Protein AF-A0A7S3JHV2-F1 (afdb_monomer_lite)

Foldseek 3Di:
DDPDPVVVVVQWDDPDVQWIHGQPDIWGWDADPNWIWIDDPVGIDTPVVCCVPCVVVSVVVVVVVVVVVVVVVVVVVVVVVVPPPDPPDDDDDDDDDDDDDD

Sequence (102 aa):
NYPDRSKLKIMFMRESSGIYQFGSRKIYVRVEKDRIIIRVGGGYLTIDEFLDIYTPIELDKIDKKSTSKRINETMAIQRTLIGREVREDSPIRSSLVRRATR

pLDDT: mean 72.47, std 20.23, range [38.97, 96.88]

Secondary structure (DSSP, 8-state):
--S-HHHHHHHEEEEETTEEEETTEEEEEEEETTEEEEEETTEEEEHHHHHHHHHHHHHHHHHHHHHHHHHHHHHHHHHHHHTTS-----------------

InterPro domains:
  IPR003108 GAR domain [PF02187] (10-57)
  IPR003108 GAR domain [PS51460] (1-58)
  IPR036534 GAR domain superfamily [G3DSA:3.30.920.20] (3-76)
  IPR036534 GAR domain superfamily [SSF143575] (4-65)

Structure (mmCIF, N/CA/C/O backbone):
data_AF-A0A7S3JHV2-F1
#
_entry.id   AF-A0A7S3JHV2-F1
#
loop_
_atom_site.group_PDB
_atom_site.id
_atom_site.type_symbol
_atom_site.label_atom_id
_atom_site.label_alt_id
_atom_site.label_comp_id
_atom_site.label_asym_id
_atom_site.label_entity_id
_atom_site.label_seq_id
_atom_site.pdbx_PDB_ins_code
_atom_site.Cartn_x
_atom_site.Cartn_y
_atom_site.Cartn_z
_atom_site.occupancy
_atom_site.B_iso_or_equiv
_atom_site.auth_seq_id
_atom_site.auth_comp_id
_atom_site.auth_asym_id
_atom_site.auth_atom_id
_atom_site.pdbx_PDB_model_num
ATOM 1 N N . ASN A 1 1 ? -10.642 -14.288 -5.228 1.00 51.25 1 ASN A N 1
ATOM 2 C CA . ASN A 1 1 ? -9.744 -15.289 -4.607 1.00 51.25 1 ASN A CA 1
ATOM 3 C C . ASN A 1 1 ? -8.335 -14.983 -5.097 1.00 51.25 1 ASN A C 1
ATOM 5 O O . ASN A 1 1 ? -8.114 -15.080 -6.297 1.00 51.25 1 ASN A O 1
ATOM 9 N N . TYR A 1 2 ? -7.439 -14.506 -4.232 1.00 53.19 2 TYR A N 1
ATOM 10 C CA . TYR A 1 2 ? -6.086 -14.103 -4.642 1.00 53.19 2 TYR A CA 1
ATOM 11 C C . TYR A 1 2 ? -5.253 -15.327 -5.067 1.00 53.19 2 TYR A C 1
ATOM 13 O O . TYR A 1 2 ? -5.265 -16.325 -4.337 1.00 53.19 2 TYR A O 1
ATOM 21 N N . PRO A 1 3 ? -4.528 -15.287 -6.200 1.00 52.69 3 PRO A N 1
ATOM 22 C CA . PRO A 1 3 ? -3.678 -16.399 -6.612 1.00 52.69 3 PRO A CA 1
ATOM 23 C C . PRO A 1 3 ? -2.513 -16.565 -5.619 1.00 52.69 3 PRO A C 1
ATOM 25 O O . PRO A 1 3 ? -1.856 -15.595 -5.259 1.00 52.69 3 PRO A O 1
ATOM 28 N N . ASP A 1 4 ? -2.281 -17.801 -5.163 1.00 61.44 4 ASP A N 1
ATOM 29 C CA . ASP A 1 4 ? -1.227 -18.223 -4.223 1.00 61.44 4 ASP A CA 1
ATOM 30 C C . ASP A 1 4 ? -1.062 -17.375 -2.945 1.00 61.44 4 ASP A C 1
ATOM 32 O O . ASP A 1 4 ? -0.249 -16.450 -2.868 1.00 61.44 4 ASP A O 1
ATOM 36 N N . ARG A 1 5 ? -1.711 -17.802 -1.851 1.00 60.97 5 ARG A N 1
ATOM 37 C CA . ARG A 1 5 ? -1.481 -17.264 -0.488 1.00 60.97 5 ARG A CA 1
ATOM 38 C C . ARG A 1 5 ? 0.003 -17.258 -0.086 1.00 60.97 5 ARG A C 1
ATOM 40 O O . ARG A 1 5 ? 0.443 -16.396 0.673 1.00 60.97 5 ARG A O 1
ATOM 47 N N . SER A 1 6 ? 0.780 -18.193 -0.631 1.00 58.97 6 SER A N 1
ATOM 48 C CA . SER A 1 6 ? 2.232 -18.296 -0.473 1.00 58.97 6 SER A CA 1
ATOM 49 C C . SER A 1 6 ? 2.967 -17.052 -0.985 1.00 58.97 6 SER A C 1
ATOM 51 O O . SER A 1 6 ? 3.913 -16.600 -0.346 1.00 58.97 6 SER A O 1
ATOM 53 N N . LYS A 1 7 ? 2.515 -16.460 -2.100 1.00 59.03 7 LYS A N 1
ATOM 54 C CA . LYS A 1 7 ? 3.110 -15.251 -2.694 1.00 59.03 7 LYS A CA 1
ATOM 55 C C . LYS A 1 7 ? 2.737 -13.990 -1.912 1.00 59.03 7 LYS A C 1
ATOM 57 O O . LYS A 1 7 ? 3.593 -13.140 -1.701 1.00 59.03 7 LYS A O 1
ATOM 62 N N . LEU A 1 8 ? 1.515 -13.913 -1.381 1.00 61.62 8 LEU A N 1
ATOM 63 C CA . LEU A 1 8 ? 1.086 -12.836 -0.474 1.00 61.62 8 LEU A CA 1
ATOM 64 C C . LEU A 1 8 ? 1.935 -12.766 0.803 1.00 61.62 8 LEU A C 1
ATOM 66 O O . LEU A 1 8 ? 2.335 -11.679 1.216 1.00 61.62 8 LEU A O 1
ATOM 70 N N . LYS A 1 9 ? 2.273 -13.923 1.393 1.00 57.66 9 LYS A N 1
ATOM 71 C CA . LYS A 1 9 ? 3.152 -14.002 2.574 1.00 57.66 9 LYS A CA 1
ATOM 72 C C . LYS A 1 9 ? 4.559 -13.454 2.303 1.00 57.66 9 LYS A C 1
ATOM 74 O O . LYS A 1 9 ? 5.197 -12.952 3.218 1.00 57.66 9 LYS A O 1
ATOM 79 N N . ILE A 1 10 ? 5.028 -13.534 1.057 1.00 60.44 10 ILE A N 1
ATOM 80 C CA . ILE A 1 10 ? 6.330 -12.998 0.632 1.00 60.44 10 ILE A CA 1
ATOM 81 C C . ILE A 1 10 ? 6.272 -11.473 0.454 1.00 60.44 10 ILE A C 1
ATOM 83 O O . ILE A 1 10 ? 7.298 -10.805 0.552 1.00 60.44 10 ILE A O 1
ATOM 87 N N . MET A 1 11 ? 5.088 -10.902 0.215 1.00 74.50 11 MET A N 1
ATOM 88 C CA . MET A 1 11 ? 4.962 -9.481 -0.095 1.00 74.50 11 MET A CA 1
ATOM 89 C C . MET A 1 11 ? 4.944 -8.572 1.131 1.00 74.50 11 MET A C 1
ATOM 91 O O . MET A 1 11 ? 5.439 -7.461 1.000 1.00 74.50 11 MET A O 1
ATOM 95 N N . PHE A 1 12 ? 4.440 -9.011 2.291 1.00 87.44 12 PHE A N 1
ATOM 96 C CA . PHE A 1 12 ? 4.443 -8.203 3.519 1.00 87.44 12 PHE A CA 1
ATOM 97 C C . PHE A 1 12 ? 5.538 -8.630 4.494 1.00 87.44 12 PHE A C 1
ATOM 99 O O . PHE A 1 12 ? 5.526 -9.742 5.018 1.00 87.44 12 PHE A O 1
ATOM 106 N N . MET A 1 13 ? 6.431 -7.703 4.823 1.00 89.50 13 MET A N 1
ATOM 107 C CA . MET A 1 13 ? 7.435 -7.865 5.872 1.00 89.50 13 MET A CA 1
ATOM 108 C C . MET A 1 13 ? 7.238 -6.780 6.929 1.00 89.50 13 MET A C 1
ATOM 110 O O . MET A 1 13 ? 7.176 -5.597 6.608 1.00 89.50 13 MET A O 1
ATOM 114 N N . ARG A 1 14 ? 7.108 -7.162 8.201 1.00 91.44 14 ARG A N 1
ATOM 115 C CA . ARG A 1 14 ? 6.974 -6.193 9.295 1.00 91.44 14 ARG A CA 1
ATOM 116 C C . ARG A 1 14 ? 8.339 -5.586 9.606 1.00 91.44 14 ARG A C 1
ATOM 118 O O . ARG A 1 14 ? 9.244 -6.322 9.980 1.00 91.44 14 ARG A O 1
ATOM 125 N N . GLU A 1 15 ? 8.466 -4.265 9.504 1.00 92.25 15 GLU A N 1
ATOM 126 C CA . GLU A 1 15 ? 9.671 -3.562 9.966 1.00 92.25 15 GLU A CA 1
ATOM 127 C C . GLU A 1 15 ? 9.532 -3.161 11.434 1.00 92.25 15 GLU A C 1
ATOM 129 O O . GLU A 1 15 ? 10.402 -3.426 12.256 1.00 92.25 15 GLU A O 1
ATOM 134 N N . SER A 1 16 ? 8.419 -2.514 11.779 1.00 95.88 16 SER A N 1
ATOM 135 C CA . SER A 1 16 ? 8.142 -2.063 13.143 1.00 95.88 16 SER A CA 1
ATOM 136 C C . SER A 1 16 ? 6.636 -1.940 13.380 1.00 95.88 16 SER A C 1
ATOM 138 O O . SER A 1 16 ? 5.819 -2.338 12.545 1.00 95.88 16 SER A O 1
ATOM 140 N N . SER A 1 17 ? 6.236 -1.463 14.560 1.00 95.56 17 SER A N 1
ATOM 141 C CA . SER A 1 17 ? 4.816 -1.308 14.871 1.00 95.56 17 SER A CA 1
ATOM 142 C C . SER A 1 17 ? 4.153 -0.325 13.907 1.00 95.56 17 SER A C 1
ATOM 144 O O . SER A 1 17 ? 4.605 0.806 13.758 1.00 95.56 17 SER A O 1
ATOM 146 N N . GLY A 1 18 ? 3.099 -0.779 13.228 1.00 94.62 18 GLY A N 1
ATOM 147 C CA . GLY A 1 18 ? 2.378 0.011 12.232 1.00 94.62 18 GLY A CA 1
ATOM 148 C C . GLY A 1 18 ? 3.153 0.301 10.944 1.00 94.62 18 GLY A C 1
ATOM 149 O O . GLY A 1 18 ? 2.668 1.071 10.123 1.00 94.62 18 GLY A O 1
ATOM 150 N N . ILE A 1 19 ? 4.328 -0.302 10.733 1.00 95.50 19 ILE A N 1
ATOM 151 C CA . ILE A 1 19 ? 5.147 -0.091 9.536 1.00 95.50 19 ILE A CA 1
ATOM 152 C C . ILE A 1 19 ? 5.492 -1.437 8.911 1.00 95.50 19 ILE A C 1
ATOM 154 O O . ILE A 1 19 ? 6.135 -2.293 9.526 1.00 95.50 19 ILE A O 1
ATOM 158 N N . TYR A 1 20 ? 5.089 -1.591 7.656 1.00 94.31 20 TYR A N 1
ATOM 159 C CA . TYR A 1 20 ? 5.296 -2.800 6.876 1.00 94.31 20 TYR A CA 1
ATOM 160 C C . TYR A 1 20 ? 5.949 -2.451 5.547 1.00 94.31 20 TYR A C 1
ATOM 162 O O . TYR A 1 20 ? 5.749 -1.375 4.992 1.00 94.31 20 TYR A O 1
ATOM 170 N N . GLN A 1 21 ? 6.717 -3.385 5.024 1.00 92.44 21 GLN A N 1
ATOM 171 C CA . GLN A 1 21 ? 7.233 -3.366 3.675 1.00 92.44 21 GLN A CA 1
ATOM 172 C C . GLN A 1 21 ? 6.311 -4.233 2.813 1.00 92.44 21 GLN A C 1
ATOM 174 O O . GLN A 1 21 ? 6.142 -5.412 3.111 1.00 92.44 21 GLN A O 1
ATOM 179 N N . PHE A 1 22 ? 5.715 -3.647 1.774 1.00 91.81 22 PHE A N 1
ATOM 180 C CA . PHE A 1 22 ? 4.938 -4.319 0.735 1.00 91.81 22 PHE A CA 1
ATOM 181 C C . PHE A 1 22 ? 5.704 -4.306 -0.591 1.00 91.81 22 PHE A C 1
ATOM 183 O O . PHE A 1 22 ? 5.813 -3.261 -1.238 1.00 91.81 22 PHE A O 1
ATOM 190 N N . GLY A 1 23 ? 6.270 -5.448 -0.989 1.00 88.38 23 GLY A N 1
ATOM 191 C CA . GLY A 1 23 ? 7.123 -5.528 -2.179 1.00 88.38 23 GLY A CA 1
ATOM 192 C C . GLY A 1 23 ? 8.291 -4.538 -2.087 1.00 88.38 23 GLY A C 1
ATOM 193 O O . GLY A 1 23 ? 9.124 -4.624 -1.182 1.00 88.38 23 GLY A O 1
ATOM 194 N N . SER A 1 24 ? 8.354 -3.563 -2.998 1.00 87.19 24 SER A N 1
ATOM 195 C CA . SER A 1 24 ? 9.367 -2.499 -2.972 1.00 87.19 24 SER A CA 1
ATOM 196 C C . SER A 1 24 ? 8.962 -1.239 -2.190 1.00 87.19 24 SER A C 1
ATOM 198 O O . SER A 1 24 ? 9.701 -0.255 -2.227 1.00 87.19 24 SER A O 1
ATOM 200 N N . ARG A 1 25 ? 7.800 -1.210 -1.527 1.00 89.44 25 ARG A N 1
ATOM 201 C CA . ARG A 1 25 ? 7.246 -0.010 -0.880 1.00 89.44 25 ARG A CA 1
ATOM 202 C C . ARG A 1 25 ? 7.129 -0.151 0.631 1.00 89.44 25 ARG A C 1
ATOM 204 O O . ARG A 1 25 ? 6.642 -1.156 1.126 1.00 89.44 25 ARG A O 1
ATOM 211 N N . LYS A 1 26 ? 7.466 0.916 1.347 1.00 93.19 26 LYS A N 1
ATOM 212 C CA . LYS A 1 26 ? 7.196 1.055 2.778 1.00 93.19 26 LYS A CA 1
ATOM 213 C C . LYS A 1 26 ? 5.807 1.655 2.984 1.00 93.19 26 LYS A C 1
ATOM 215 O O . LYS A 1 26 ? 5.482 2.669 2.367 1.00 93.19 26 LYS A O 1
ATOM 220 N N . ILE A 1 27 ? 4.997 1.032 3.830 1.00 95.25 27 ILE A N 1
ATOM 221 C CA . ILE A 1 27 ? 3.607 1.410 4.096 1.00 95.25 27 ILE A CA 1
ATOM 222 C C . ILE A 1 27 ? 3.348 1.556 5.597 1.00 95.25 27 ILE A C 1
ATOM 224 O O . ILE A 1 27 ? 3.970 0.886 6.425 1.00 95.25 27 ILE A O 1
ATOM 228 N N . TYR A 1 28 ? 2.387 2.415 5.933 1.00 96.69 28 TYR A N 1
ATOM 229 C CA . TYR A 1 28 ? 1.916 2.609 7.301 1.00 96.69 28 TYR A CA 1
ATOM 230 C C . TYR A 1 28 ? 0.546 1.967 7.460 1.00 96.69 28 TYR A C 1
ATOM 232 O O . TYR A 1 28 ? -0.374 2.260 6.696 1.00 96.69 28 TYR A O 1
ATOM 240 N N . VAL A 1 29 ? 0.419 1.107 8.460 1.00 96.44 29 VAL A N 1
ATOM 241 C CA . VAL A 1 29 ? -0.757 0.281 8.708 1.00 96.44 29 VAL A CA 1
ATOM 242 C C . VAL A 1 29 ? -1.280 0.576 10.104 1.00 96.44 29 VAL A C 1
ATOM 244 O O . VAL A 1 29 ? -0.522 0.576 11.073 1.00 96.44 29 VAL A O 1
ATOM 247 N N . ARG A 1 30 ? -2.587 0.790 10.214 1.00 95.81 30 ARG A N 1
ATOM 248 C CA . ARG A 1 30 ? -3.299 0.911 11.487 1.00 95.81 30 ARG A CA 1
ATOM 249 C C . ARG A 1 30 ? -4.514 -0.008 11.499 1.00 95.81 30 ARG A C 1
ATOM 251 O O . ARG A 1 30 ? -5.009 -0.398 10.444 1.00 95.81 30 ARG A O 1
ATOM 258 N N . VAL A 1 31 ? -4.991 -0.330 12.693 1.00 96.12 31 VAL A N 1
ATOM 259 C CA . VAL A 1 31 ? -6.246 -1.061 12.889 1.00 96.12 31 VAL A CA 1
ATOM 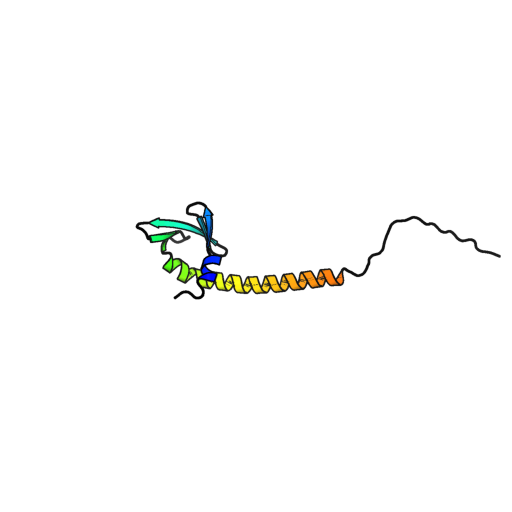260 C C . VAL A 1 31 ? -7.266 -0.087 13.462 1.00 96.12 31 VAL A C 1
ATOM 262 O O . VAL A 1 31 ? -7.006 0.542 14.485 1.00 96.12 31 VAL A O 1
ATOM 265 N N . GLU A 1 32 ? -8.409 0.054 12.801 1.00 95.75 32 GLU A N 1
ATOM 266 C CA . GLU A 1 32 ? -9.540 0.860 13.264 1.00 95.75 32 GLU A CA 1
ATOM 267 C C . GLU A 1 32 ? -10.812 0.016 13.222 1.00 95.75 32 GLU A C 1
ATOM 269 O O . GLU A 1 32 ? -11.187 -0.468 12.158 1.00 95.75 32 GLU A O 1
ATOM 274 N N . LYS A 1 33 ? -11.489 -0.151 14.369 1.00 94.69 33 LYS A N 1
ATOM 275 C CA . LYS A 1 33 ? -12.732 -0.945 14.490 1.00 94.69 33 LYS A CA 1
ATOM 276 C C . LYS A 1 33 ? -12.613 -2.326 13.823 1.00 94.69 33 LYS A C 1
ATOM 278 O O . LYS A 1 33 ? -13.428 -2.680 12.974 1.00 94.69 33 LYS A O 1
ATOM 283 N N . ASP A 1 34 ? -11.535 -3.041 14.144 1.00 94.12 34 ASP A N 1
ATOM 284 C CA . ASP A 1 34 ? -11.185 -4.359 13.590 1.00 94.12 34 ASP A CA 1
ATOM 285 C C . ASP A 1 34 ? -10.937 -4.401 12.074 1.00 94.12 34 ASP A C 1
ATOM 287 O O . ASP A 1 34 ? -10.813 -5.472 11.480 1.00 94.12 34 ASP A O 1
ATOM 291 N N . ARG A 1 35 ? -10.800 -3.238 11.428 1.00 93.75 35 ARG A N 1
ATOM 292 C CA . ARG A 1 35 ? -10.443 -3.123 10.013 1.00 93.75 35 ARG A CA 1
ATOM 293 C C . ARG A 1 35 ? -9.018 -2.622 9.858 1.00 93.75 35 ARG A C 1
ATOM 295 O O . ARG A 1 35 ? -8.595 -1.672 10.517 1.00 93.75 35 ARG A O 1
ATOM 302 N N . ILE A 1 36 ? -8.282 -3.254 8.951 1.00 94.88 36 ILE A N 1
ATOM 303 C CA . ILE A 1 36 ? -6.934 -2.827 8.585 1.00 94.88 36 ILE A CA 1
ATOM 304 C C . ILE A 1 36 ? -7.047 -1.666 7.602 1.00 94.88 36 ILE A C 1
ATOM 306 O O . ILE A 1 36 ? -7.671 -1.792 6.547 1.00 94.88 36 ILE A O 1
ATOM 310 N N . ILE A 1 37 ? -6.409 -0.552 7.952 1.00 96.50 37 ILE A N 1
ATOM 311 C CA . ILE A 1 37 ? -6.349 0.655 7.136 1.00 96.50 37 ILE A CA 1
ATOM 312 C C . ILE A 1 37 ? -4.891 0.993 6.839 1.00 96.50 37 ILE A C 1
ATOM 314 O O . ILE A 1 37 ? -4.042 1.028 7.733 1.00 96.50 37 ILE A O 1
ATOM 318 N N . ILE A 1 38 ? -4.611 1.269 5.571 1.00 96.88 38 ILE A N 1
ATOM 319 C CA . ILE A 1 38 ? -3.283 1.576 5.054 1.00 96.88 38 ILE A CA 1
ATOM 320 C C . ILE A 1 38 ? -3.253 3.034 4.614 1.00 96.88 38 ILE A C 1
ATOM 322 O O . ILE A 1 38 ? -4.077 3.473 3.813 1.00 96.88 38 ILE A O 1
ATOM 326 N N . ARG A 1 39 ? -2.287 3.798 5.128 1.00 95.44 39 ARG A N 1
ATOM 327 C CA . ARG A 1 39 ? -2.052 5.175 4.687 1.00 95.44 39 ARG A CA 1
ATOM 328 C C . ARG A 1 39 ? -1.254 5.171 3.389 1.00 95.44 39 ARG A C 1
ATOM 330 O O . ARG A 1 39 ? -0.180 4.574 3.310 1.00 95.44 39 ARG A O 1
ATOM 337 N N . VAL A 1 40 ? -1.749 5.913 2.410 1.00 90.56 40 VAL A N 1
ATOM 338 C CA . VAL A 1 40 ? -1.095 6.166 1.124 1.00 90.56 40 VAL A CA 1
ATOM 339 C C . VAL A 1 40 ? -0.985 7.675 0.884 1.00 90.56 40 VAL A C 1
ATOM 341 O O . VAL A 1 40 ? -1.525 8.475 1.646 1.00 90.56 40 VAL A O 1
ATOM 344 N N . GLY A 1 41 ? -0.271 8.094 -0.167 1.00 86.19 41 GLY A N 1
ATOM 345 C CA . GLY A 1 41 ? -0.050 9.519 -0.462 1.00 86.19 41 GLY A CA 1
ATOM 346 C C . GLY A 1 41 ? -1.334 10.336 -0.685 1.00 86.19 41 GLY A C 1
ATOM 347 O O . GLY A 1 41 ? -1.326 11.535 -0.441 1.00 86.19 41 GLY A O 1
ATOM 348 N N . GLY A 1 42 ? -2.432 9.689 -1.098 1.00 88.00 42 GLY A N 1
ATOM 349 C CA . GLY A 1 42 ? -3.727 10.327 -1.370 1.00 88.00 42 GLY A CA 1
ATOM 350 C C . GLY A 1 42 ? -4.814 10.108 -0.311 1.00 88.00 42 GLY A C 1
ATOM 351 O O . GLY A 1 42 ? -5.952 10.493 -0.549 1.00 88.00 42 GLY A O 1
ATOM 352 N N . GLY A 1 43 ? -4.509 9.474 0.828 1.00 93.69 43 GLY A N 1
ATOM 353 C CA . GLY A 1 43 ? -5.504 9.191 1.866 1.00 93.69 43 GLY A CA 1
ATOM 354 C C . GLY A 1 43 ? -5.301 7.840 2.542 1.00 93.69 43 GLY A C 1
ATOM 355 O O . GLY A 1 43 ? -4.174 7.441 2.845 1.00 93.69 43 GLY A O 1
ATOM 356 N N . TYR A 1 44 ? -6.405 7.145 2.788 1.00 96.19 44 TYR A N 1
ATOM 357 C CA . TYR A 1 44 ? -6.430 5.853 3.457 1.00 96.19 44 TYR A CA 1
ATOM 358 C C . TYR A 1 44 ? -7.196 4.852 2.606 1.00 96.19 44 TYR A C 1
ATOM 360 O O . TYR A 1 44 ? -8.242 5.189 2.062 1.00 96.19 44 TYR A O 1
ATOM 368 N N . LEU A 1 45 ? -6.672 3.637 2.516 1.00 96.31 45 LEU A N 1
ATOM 369 C CA . LEU A 1 45 ? -7.318 2.522 1.838 1.00 96.31 45 LEU A CA 1
ATOM 370 C C . LEU A 1 45 ? -7.541 1.391 2.828 1.00 96.31 45 LEU A C 1
ATOM 372 O O . LEU A 1 45 ? -6.750 1.196 3.757 1.00 96.31 45 LEU A O 1
ATOM 376 N N . THR A 1 46 ? -8.600 0.625 2.613 1.00 95.50 46 THR A N 1
ATOM 377 C CA . THR A 1 46 ? -8.731 -0.687 3.247 1.00 95.50 46 THR A CA 1
ATOM 378 C C . THR A 1 46 ? -7.676 -1.644 2.694 1.00 95.50 46 THR A C 1
ATOM 380 O O . THR A 1 46 ? -7.095 -1.415 1.629 1.00 95.50 46 THR A O 1
ATOM 383 N N . ILE A 1 47 ? -7.397 -2.726 3.425 1.00 92.50 47 ILE A N 1
ATOM 384 C CA . ILE A 1 47 ? -6.470 -3.756 2.943 1.00 92.50 47 ILE A CA 1
ATOM 385 C C . ILE A 1 47 ? -6.910 -4.329 1.589 1.00 92.50 47 ILE A C 1
ATOM 387 O O . ILE A 1 47 ? -6.059 -4.515 0.726 1.00 92.50 47 ILE A O 1
ATOM 391 N N . ASP A 1 48 ? -8.210 -4.536 1.377 1.00 91.56 48 ASP A N 1
ATOM 392 C CA . ASP A 1 48 ? -8.733 -5.114 0.136 1.00 91.56 48 ASP A CA 1
ATOM 393 C C . ASP A 1 48 ? -8.472 -4.185 -1.061 1.00 91.56 48 ASP A C 1
ATOM 395 O O . ASP A 1 48 ? -7.822 -4.586 -2.025 1.00 91.56 48 ASP A O 1
ATOM 399 N N . GLU A 1 49 ? -8.845 -2.905 -0.950 1.00 94.00 49 GLU A N 1
ATOM 400 C CA . GLU A 1 49 ? -8.588 -1.897 -1.993 1.00 94.00 49 GLU A CA 1
ATOM 401 C C . GLU A 1 49 ? -7.091 -1.723 -2.272 1.00 94.00 49 GLU A C 1
ATOM 403 O O . GLU A 1 49 ? -6.662 -1.585 -3.419 1.00 94.00 49 GLU A O 1
ATOM 408 N N . PHE A 1 50 ? -6.271 -1.727 -1.218 1.00 93.31 50 PHE A N 1
ATOM 409 C CA . PHE A 1 50 ? -4.826 -1.611 -1.360 1.00 93.31 50 PHE A CA 1
ATOM 410 C C . PHE A 1 50 ? -4.251 -2.785 -2.158 1.00 93.31 50 PHE A C 1
ATOM 412 O O . PHE A 1 50 ? -3.420 -2.582 -3.047 1.00 93.31 50 PHE A O 1
ATOM 419 N N . LEU A 1 51 ? -4.675 -4.010 -1.846 1.00 90.44 51 LEU A N 1
ATOM 420 C CA . LEU A 1 51 ? -4.195 -5.195 -2.540 1.00 90.44 51 LEU A CA 1
ATOM 421 C C . LEU A 1 51 ? -4.607 -5.169 -4.013 1.00 90.44 51 LEU A C 1
ATOM 423 O O . LEU A 1 51 ? -3.746 -5.432 -4.860 1.00 90.44 51 LEU A O 1
ATOM 427 N N . ASP A 1 52 ? -5.861 -4.834 -4.321 1.00 89.56 52 ASP A N 1
ATOM 428 C CA . ASP A 1 52 ? -6.380 -4.837 -5.695 1.00 89.56 52 ASP A CA 1
ATOM 429 C C . ASP A 1 52 ? -5.616 -3.849 -6.585 1.00 89.56 52 ASP A C 1
ATOM 431 O O . ASP A 1 52 ? -5.276 -4.155 -7.729 1.00 89.56 52 ASP A O 1
ATOM 435 N N . ILE A 1 53 ? -5.259 -2.688 -6.032 1.00 90.75 53 ILE A N 1
ATOM 436 C CA . ILE A 1 53 ? -4.524 -1.649 -6.756 1.00 90.75 53 ILE A CA 1
ATOM 437 C C . ILE A 1 53 ? -3.035 -1.996 -6.879 1.00 90.75 53 ILE A C 1
ATOM 439 O O . ILE A 1 53 ? -2.453 -1.871 -7.957 1.00 90.75 53 ILE A O 1
ATOM 443 N N . TYR A 1 54 ? -2.378 -2.389 -5.783 1.00 91.00 54 TYR A N 1
ATOM 444 C CA . TYR A 1 54 ? -0.912 -2.435 -5.740 1.00 91.00 54 TYR A CA 1
ATOM 445 C C . TYR A 1 54 ? -0.304 -3.812 -5.991 1.00 91.00 54 TYR A C 1
ATOM 447 O O . TYR A 1 54 ? 0.841 -3.876 -6.440 1.00 91.00 54 TYR A O 1
ATOM 455 N N . THR A 1 55 ? -1.029 -4.906 -5.758 1.00 88.06 55 THR A N 1
ATOM 456 C CA . THR A 1 55 ? -0.500 -6.254 -6.022 1.00 88.06 55 THR A CA 1
ATOM 457 C C . THR A 1 55 ? -0.112 -6.477 -7.487 1.00 88.06 55 THR A C 1
ATOM 459 O O . THR A 1 55 ? 1.025 -6.895 -7.706 1.00 88.06 55 THR A O 1
ATOM 462 N N . PRO A 1 56 ? -0.954 -6.181 -8.502 1.00 87.75 56 PRO A N 1
ATOM 463 C CA . PRO A 1 56 ? -0.554 -6.377 -9.901 1.00 87.75 56 PRO A CA 1
ATOM 464 C C . PRO A 1 56 ? 0.676 -5.537 -10.276 1.00 87.75 56 PRO A C 1
ATOM 466 O O . PRO A 1 56 ? 1.584 -6.022 -10.944 1.00 87.75 56 PRO A O 1
ATOM 469 N N . ILE A 1 57 ? 0.770 -4.310 -9.756 1.00 89.62 57 ILE A N 1
ATOM 470 C CA . ILE A 1 57 ? 1.904 -3.407 -9.997 1.00 89.62 57 ILE A CA 1
ATOM 471 C C . ILE A 1 57 ? 3.206 -3.971 -9.410 1.00 89.62 57 ILE A C 1
ATOM 473 O O . ILE A 1 57 ? 4.272 -3.851 -10.016 1.00 89.62 57 ILE A O 1
ATOM 477 N N . GLU A 1 58 ? 3.152 -4.547 -8.208 1.00 87.25 58 GLU A N 1
ATOM 478 C CA . GLU A 1 58 ? 4.329 -5.155 -7.584 1.00 87.25 58 GLU A CA 1
ATOM 479 C C . GLU A 1 58 ? 4.711 -6.484 -8.251 1.00 87.25 58 GLU A C 1
ATOM 481 O O . GLU A 1 58 ? 5.905 -6.742 -8.415 1.00 87.25 58 GLU A O 1
ATOM 486 N N . LEU A 1 59 ? 3.742 -7.285 -8.709 1.00 82.94 59 LEU A N 1
ATOM 487 C CA . LEU A 1 59 ? 4.008 -8.498 -9.494 1.00 82.94 59 LEU A CA 1
ATOM 488 C C . LEU A 1 59 ? 4.765 -8.170 -10.790 1.00 82.94 59 LEU A C 1
ATOM 490 O O . LEU A 1 59 ? 5.845 -8.718 -11.014 1.00 82.94 59 LEU A O 1
ATOM 494 N N . ASP A 1 60 ? 4.300 -7.179 -11.554 1.00 83.94 60 ASP A N 1
ATOM 495 C CA . ASP A 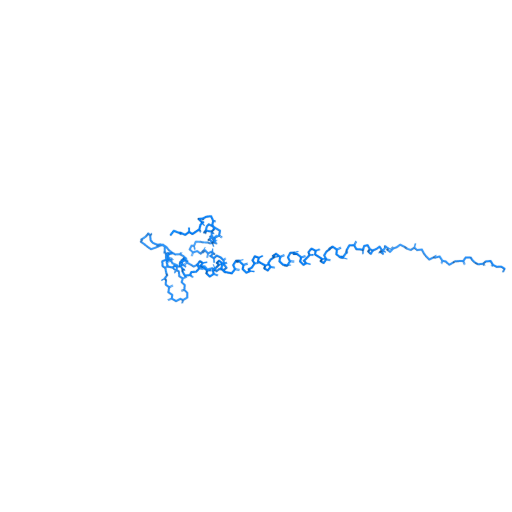1 60 ? 4.963 -6.727 -12.785 1.00 83.94 60 ASP A CA 1
ATOM 496 C C . ASP A 1 60 ? 6.417 -6.283 -12.555 1.00 83.94 60 ASP A C 1
ATOM 498 O O . ASP A 1 60 ? 7.292 -6.464 -13.409 1.00 83.94 60 ASP A O 1
ATOM 502 N N . LYS A 1 61 ? 6.709 -5.672 -11.400 1.00 83.31 61 LYS A N 1
ATOM 503 C CA . LYS A 1 61 ? 8.076 -5.262 -11.041 1.00 83.31 61 LYS A CA 1
ATOM 504 C C . LYS A 1 61 ? 8.957 -6.450 -10.689 1.00 83.31 61 LYS A C 1
ATOM 506 O O . LYS A 1 61 ? 10.142 -6.448 -11.033 1.00 83.31 61 LYS A O 1
ATOM 511 N N . ILE A 1 62 ? 8.411 -7.433 -9.978 1.00 77.69 62 ILE A N 1
ATOM 512 C CA . ILE A 1 62 ? 9.144 -8.636 -9.580 1.00 77.69 62 ILE A CA 1
ATOM 513 C C . ILE A 1 62 ? 9.519 -9.447 -10.819 1.00 77.69 62 ILE A C 1
ATOM 515 O O . ILE A 1 62 ? 10.682 -9.833 -10.942 1.00 77.69 62 ILE A O 1
ATOM 519 N N . ASP A 1 63 ? 8.604 -9.621 -11.771 1.00 73.31 63 ASP A N 1
ATOM 520 C CA . ASP A 1 63 ? 8.862 -10.383 -12.996 1.00 73.31 63 ASP A CA 1
ATOM 521 C C . ASP A 1 63 ? 9.967 -9.738 -13.845 1.00 73.31 63 ASP A C 1
ATOM 523 O O . ASP A 1 63 ? 10.923 -10.408 -14.260 1.00 73.31 63 ASP A O 1
ATOM 527 N N . LYS A 1 64 ? 9.941 -8.407 -13.982 1.00 68.75 64 LYS A N 1
ATOM 528 C CA . LYS A 1 64 ? 11.004 -7.639 -14.655 1.00 68.75 64 LYS A CA 1
ATOM 529 C C . LYS A 1 64 ? 12.348 -7.771 -13.936 1.00 68.75 64 LYS A C 1
ATOM 531 O O . LYS A 1 64 ? 13.373 -8.038 -14.564 1.00 68.75 64 LYS A O 1
ATOM 536 N N . LYS A 1 65 ? 12.360 -7.645 -12.606 1.00 61.16 65 LYS A N 1
ATOM 537 C CA . LYS A 1 65 ? 13.588 -7.742 -11.800 1.00 61.16 65 LYS A CA 1
ATOM 538 C C . LYS A 1 65 ? 14.157 -9.162 -11.764 1.00 61.16 65 LYS A C 1
ATOM 540 O O . LYS A 1 65 ? 15.376 -9.315 -11.707 1.00 61.16 65 LYS A O 1
ATOM 545 N N . SER A 1 66 ? 13.307 -10.190 -11.801 1.00 57.50 66 SER A N 1
ATOM 546 C CA . SER A 1 66 ? 13.724 -11.596 -11.865 1.00 57.50 66 SER A CA 1
ATOM 547 C C . SER A 1 66 ? 14.476 -11.884 -13.166 1.00 57.50 66 SER A C 1
ATOM 549 O O . SER A 1 66 ? 15.530 -12.518 -13.142 1.00 57.50 66 SER A O 1
ATOM 551 N N . THR A 1 67 ? 14.007 -11.299 -14.270 1.00 56.91 67 THR A N 1
ATOM 552 C CA . THR A 1 67 ? 14.666 -11.358 -15.575 1.00 56.91 67 THR A CA 1
ATOM 553 C C . THR A 1 67 ? 16.029 -10.664 -15.519 1.00 56.91 67 THR A C 1
ATOM 555 O O . THR A 1 67 ? 17.043 -11.290 -15.806 1.00 56.91 67 THR A O 1
ATOM 558 N N . SER A 1 68 ? 16.107 -9.420 -15.031 1.00 49.41 68 SER A N 1
ATOM 559 C CA . SER A 1 68 ? 17.383 -8.688 -14.915 1.00 49.41 68 SER A CA 1
ATOM 560 C C . SER A 1 68 ? 18.395 -9.340 -13.966 1.00 49.41 68 SER A C 1
ATOM 562 O O . SER A 1 68 ? 19.591 -9.326 -14.248 1.00 49.41 68 SER A O 1
ATOM 564 N N . LYS A 1 69 ? 17.947 -9.939 -12.853 1.00 55.47 69 LYS A N 1
ATOM 565 C CA . LYS A 1 69 ? 18.837 -10.683 -11.945 1.00 55.47 69 LYS A CA 1
ATOM 566 C C . LYS A 1 69 ? 19.450 -11.902 -12.629 1.00 55.47 69 LYS A C 1
ATOM 568 O O . LYS A 1 69 ? 20.660 -12.072 -12.534 1.00 55.47 69 LYS A O 1
ATOM 573 N N . ARG A 1 70 ? 18.647 -12.688 -13.358 1.00 53.72 70 ARG A N 1
ATOM 574 C CA . ARG A 1 70 ? 19.136 -13.853 -14.117 1.00 53.72 70 ARG A CA 1
ATOM 575 C C . ARG A 1 70 ? 20.167 -13.452 -15.173 1.00 53.72 70 ARG A C 1
ATOM 577 O O . ARG A 1 70 ? 21.182 -14.127 -15.330 1.00 53.72 70 ARG A O 1
ATOM 584 N N . ILE A 1 71 ? 19.942 -12.333 -15.864 1.00 54.88 71 ILE A N 1
ATOM 585 C CA . ILE A 1 71 ? 20.868 -11.833 -16.892 1.00 54.88 71 ILE A CA 1
ATOM 586 C C . ILE A 1 71 ? 22.189 -11.357 -16.260 1.00 54.88 71 ILE A C 1
ATOM 588 O O . ILE A 1 71 ? 23.263 -11.703 -16.752 1.00 54.88 71 ILE A O 1
ATOM 592 N N . ASN A 1 72 ? 22.132 -10.633 -15.136 1.00 50.81 72 ASN A N 1
ATOM 593 C CA . ASN A 1 72 ? 23.330 -10.163 -14.430 1.00 50.81 72 ASN A CA 1
ATOM 594 C C . ASN A 1 72 ? 24.149 -11.314 -13.828 1.00 50.81 72 ASN A C 1
ATOM 596 O O . ASN A 1 72 ? 25.375 -11.291 -13.893 1.00 50.81 72 ASN A O 1
ATOM 600 N N . GLU A 1 73 ? 23.483 -12.326 -13.271 1.00 51.34 73 GLU A N 1
ATOM 601 C CA . GLU A 1 73 ? 24.126 -13.536 -12.751 1.00 51.34 73 GLU A CA 1
ATOM 602 C C . GLU A 1 73 ? 24.852 -14.300 -13.868 1.00 51.34 73 GLU A C 1
ATOM 604 O O . GLU A 1 73 ? 26.031 -14.626 -13.737 1.00 51.34 73 GLU A O 1
ATOM 609 N N . THR A 1 74 ? 24.201 -14.467 -15.023 1.00 56.09 74 THR A N 1
ATOM 610 C CA . THR A 1 74 ? 24.804 -15.113 -16.200 1.00 56.09 74 THR A CA 1
ATOM 611 C C . THR A 1 74 ? 26.020 -14.333 -16.724 1.00 56.09 74 THR A C 1
ATOM 613 O O . THR A 1 74 ? 27.062 -14.924 -17.007 1.00 56.09 74 THR A O 1
ATOM 616 N N . MET A 1 75 ? 25.940 -12.998 -16.797 1.00 49.75 75 MET A N 1
ATOM 617 C CA . MET A 1 75 ? 27.066 -12.150 -17.218 1.00 49.75 75 MET A CA 1
ATOM 618 C C . MET A 1 75 ? 28.238 -12.159 -16.224 1.00 49.75 75 MET A C 1
ATOM 620 O O . MET A 1 75 ? 29.396 -12.094 -16.642 1.00 49.75 75 MET A O 1
ATOM 624 N N . ALA A 1 76 ? 27.969 -12.244 -14.918 1.00 56.12 76 ALA A N 1
ATOM 625 C CA . ALA A 1 76 ? 29.010 -12.324 -13.894 1.00 56.12 76 ALA A CA 1
ATOM 626 C C . ALA A 1 76 ? 29.784 -13.654 -13.965 1.00 56.12 76 ALA A C 1
ATOM 628 O O . ALA A 1 76 ? 31.013 -13.658 -13.845 1.00 56.12 76 ALA A O 1
ATOM 629 N N . ILE A 1 77 ? 29.084 -14.762 -14.236 1.00 58.28 77 ILE A N 1
ATOM 630 C CA . ILE A 1 77 ? 29.687 -16.087 -14.447 1.00 58.28 77 ILE A CA 1
ATOM 631 C C . ILE A 1 77 ? 30.553 -16.100 -15.718 1.00 58.28 77 ILE A C 1
ATOM 633 O O . ILE A 1 77 ? 31.677 -16.596 -15.699 1.00 58.28 77 ILE A O 1
ATOM 637 N N . GLN A 1 78 ? 30.094 -15.484 -16.813 1.00 50.75 78 GLN A N 1
ATOM 638 C CA . GLN A 1 78 ? 30.880 -15.403 -18.051 1.00 50.75 78 GLN A CA 1
ATOM 639 C C . GLN A 1 78 ? 32.191 -14.616 -17.883 1.00 50.75 78 GLN A C 1
ATOM 641 O O . GLN A 1 78 ? 33.232 -15.057 -18.369 1.00 50.75 78 GLN A O 1
ATOM 646 N N . ARG A 1 79 ? 32.187 -13.490 -17.152 1.00 53.53 79 ARG A N 1
ATOM 647 C CA . ARG A 1 79 ? 33.424 -12.725 -16.886 1.00 53.53 79 ARG A CA 1
ATOM 648 C C . ARG A 1 79 ? 34.412 -13.478 -15.996 1.00 53.53 79 ARG A C 1
ATOM 650 O O . ARG A 1 79 ? 35.617 -13.336 -16.177 1.00 53.53 79 ARG A O 1
ATOM 657 N N . THR A 1 80 ? 33.922 -14.266 -15.040 1.00 56.03 80 THR A N 1
ATOM 658 C CA . THR A 1 80 ? 34.782 -15.033 -14.122 1.00 56.03 80 THR A CA 1
ATOM 659 C C . THR A 1 80 ? 35.354 -16.300 -14.756 1.00 56.03 80 THR A C 1
ATOM 661 O O . THR A 1 80 ? 36.470 -16.682 -14.413 1.00 56.03 80 THR A O 1
ATOM 664 N N . LEU A 1 81 ? 34.660 -16.916 -15.718 1.00 56.72 81 LEU A N 1
ATOM 665 C CA . LEU A 1 81 ? 35.184 -18.062 -16.472 1.00 56.72 81 LEU A CA 1
ATOM 666 C C . LEU A 1 81 ? 36.265 -17.663 -17.491 1.00 56.72 81 LEU A C 1
ATOM 668 O O . LEU A 1 81 ? 37.227 -18.403 -17.663 1.00 56.72 81 LEU A O 1
ATOM 672 N N . ILE A 1 82 ? 36.160 -16.480 -18.109 1.00 50.97 82 ILE A N 1
ATOM 673 C CA . ILE A 1 82 ? 37.168 -15.970 -19.061 1.00 50.97 82 ILE A CA 1
ATOM 674 C C . ILE A 1 82 ? 38.432 -15.447 -18.342 1.00 50.97 82 ILE A C 1
ATOM 676 O O . ILE A 1 82 ? 39.511 -15.419 -18.920 1.00 50.97 82 ILE A O 1
ATOM 680 N N . GLY A 1 83 ? 38.345 -15.081 -17.057 1.00 46.75 83 GLY A N 1
ATOM 681 C CA . GLY A 1 83 ? 39.479 -14.579 -16.266 1.00 46.75 83 GLY A CA 1
ATOM 682 C C . GLY A 1 83 ? 40.398 -15.648 -15.660 1.00 46.75 83 GLY A C 1
ATOM 683 O O . GLY A 1 83 ? 41.254 -15.303 -14.847 1.00 46.75 83 GLY A O 1
ATOM 684 N N . ARG A 1 84 ? 40.209 -16.933 -15.995 1.00 47.41 84 ARG A N 1
ATOM 685 C CA . ARG A 1 84 ? 40.956 -18.060 -15.410 1.00 47.41 84 ARG A CA 1
ATOM 686 C C . ARG A 1 84 ? 42.009 -18.666 -16.345 1.00 47.41 84 ARG A C 1
ATOM 688 O O . ARG A 1 84 ? 42.430 -19.796 -16.121 1.00 47.41 84 ARG A O 1
ATOM 695 N N . GLU A 1 85 ? 42.490 -17.908 -17.330 1.00 45.88 85 GLU A N 1
ATOM 696 C CA . GLU A 1 85 ? 43.821 -18.142 -17.902 1.00 45.88 85 GLU A CA 1
ATOM 697 C C . GLU A 1 85 ? 44.876 -17.496 -16.996 1.00 45.88 85 GLU A C 1
ATOM 699 O O . GLU A 1 85 ? 45.142 -16.296 -17.029 1.00 45.88 85 GLU A O 1
ATOM 704 N N . VAL A 1 86 ? 45.376 -18.337 -16.091 1.00 47.59 86 VAL A N 1
ATOM 705 C CA . VAL A 1 86 ? 46.721 -18.370 -15.505 1.00 47.59 86 VAL A CA 1
ATOM 706 C C . VAL A 1 86 ? 47.633 -17.204 -15.932 1.00 47.59 86 VAL A C 1
ATOM 708 O O . VAL A 1 86 ? 48.399 -17.300 -16.885 1.00 47.59 86 VAL A O 1
ATOM 711 N N . ARG A 1 87 ? 47.597 -16.105 -15.171 1.00 45.03 87 ARG A N 1
ATOM 712 C CA . ARG A 1 87 ? 48.742 -15.194 -15.053 1.00 45.03 87 ARG A CA 1
ATOM 713 C C . ARG A 1 87 ? 49.671 -15.763 -13.986 1.00 45.03 87 ARG A C 1
ATOM 715 O O . ARG A 1 87 ? 49.507 -15.464 -12.805 1.00 45.03 87 ARG A O 1
ATOM 722 N N . GLU A 1 88 ? 50.595 -16.625 -14.391 1.00 47.69 88 GLU A N 1
ATOM 723 C CA . GLU A 1 88 ? 51.777 -16.914 -13.580 1.00 47.69 88 GLU A CA 1
ATOM 724 C C . GLU A 1 88 ? 52.797 -15.795 -13.792 1.00 47.69 88 GLU A C 1
ATOM 726 O O . GLU A 1 88 ? 53.538 -15.808 -14.762 1.00 47.69 88 GLU A O 1
ATOM 731 N N . ASP A 1 89 ? 52.845 -14.842 -12.864 1.00 38.97 89 A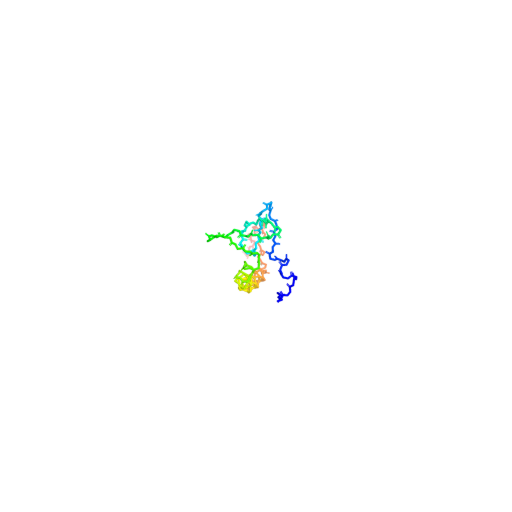SP A N 1
ATOM 732 C CA . ASP A 1 89 ? 54.012 -13.981 -12.675 1.00 38.97 89 ASP A CA 1
ATOM 733 C C . ASP A 1 89 ? 54.333 -13.958 -11.176 1.00 38.97 89 ASP A C 1
ATOM 735 O O . ASP A 1 89 ? 53.789 -13.172 -10.399 1.00 38.97 89 ASP A O 1
ATOM 739 N N . SER A 1 90 ? 55.191 -14.887 -10.748 1.00 39.59 90 SER A N 1
ATOM 740 C CA . SER A 1 90 ? 55.780 -14.895 -9.404 1.00 39.59 90 SER A CA 1
ATOM 741 C C . SER A 1 90 ? 57.090 -14.096 -9.407 1.00 39.59 90 SER A C 1
ATOM 743 O O . SER A 1 90 ? 57.944 -14.346 -10.260 1.00 39.59 90 SER A O 1
ATOM 745 N N . PRO A 1 91 ? 57.326 -13.175 -8.453 1.00 53.62 91 PRO A N 1
ATOM 746 C CA . PRO A 1 91 ? 58.554 -12.398 -8.415 1.00 53.62 91 PRO A CA 1
ATOM 747 C C . PRO A 1 91 ? 59.633 -13.189 -7.669 1.00 53.62 91 PRO A C 1
ATOM 749 O O . PRO A 1 91 ? 59.814 -13.024 -6.464 1.00 53.62 91 PRO A O 1
ATOM 752 N N . ILE A 1 92 ? 60.370 -14.056 -8.367 1.00 47.41 92 ILE A N 1
ATOM 753 C CA . ILE A 1 92 ? 61.587 -14.664 -7.813 1.00 47.41 92 ILE A CA 1
ATOM 754 C C . ILE A 1 92 ? 62.750 -14.462 -8.784 1.00 47.41 92 ILE A C 1
ATOM 756 O O . ILE A 1 92 ? 62.774 -14.965 -9.902 1.00 47.41 92 ILE A O 1
ATOM 760 N N . ARG A 1 93 ? 63.723 -13.683 -8.302 1.00 49.28 93 ARG A N 1
ATOM 761 C CA . ARG A 1 93 ? 65.078 -13.484 -8.829 1.00 49.28 93 ARG A CA 1
ATOM 762 C C . ARG A 1 93 ? 65.659 -14.726 -9.525 1.00 49.28 93 ARG A C 1
ATOM 764 O O . ARG A 1 93 ? 65.982 -15.701 -8.856 1.00 49.28 93 ARG A O 1
ATOM 771 N N . SER A 1 94 ? 66.031 -14.576 -10.796 1.00 43.19 94 SER A N 1
ATOM 772 C CA . SER A 1 94 ? 67.311 -15.098 -11.293 1.00 43.19 94 SER A CA 1
ATOM 773 C C . SER A 1 94 ? 67.792 -14.287 -12.498 1.00 43.19 94 SER A C 1
ATOM 775 O O . SER A 1 94 ? 67.330 -14.467 -13.622 1.00 43.19 94 SER A O 1
ATOM 777 N N . SER A 1 95 ? 68.743 -13.384 -12.275 1.00 42.56 95 SER A N 1
ATOM 778 C CA . SER A 1 95 ? 69.566 -12.825 -13.345 1.00 42.56 95 SER A CA 1
ATOM 779 C C . SER A 1 95 ? 70.582 -13.883 -13.784 1.00 42.56 95 SER A C 1
ATOM 781 O O . SER A 1 95 ? 71.527 -14.177 -13.054 1.00 42.56 95 SER A O 1
ATOM 783 N N . LEU A 1 96 ? 70.388 -14.450 -14.972 1.00 48.25 96 LEU A N 1
ATOM 784 C CA . LEU A 1 96 ? 71.367 -15.278 -15.676 1.00 48.25 96 LEU A CA 1
ATOM 785 C C . LEU A 1 96 ? 72.038 -14.418 -16.751 1.00 48.25 96 LEU A C 1
ATOM 787 O O . LEU A 1 96 ? 71.402 -14.069 -17.743 1.00 48.25 96 LEU A O 1
ATOM 791 N N . VAL A 1 97 ? 73.331 -14.117 -16.595 1.00 50.25 97 VAL A N 1
ATOM 792 C CA . VAL A 1 97 ? 74.167 -13.650 -17.712 1.00 50.25 97 VAL A CA 1
ATOM 793 C C . VAL A 1 97 ? 75.246 -14.692 -18.001 1.00 50.25 97 VAL A C 1
ATOM 795 O O . VAL A 1 97 ? 76.278 -14.787 -17.348 1.00 50.25 97 VAL A O 1
ATOM 798 N N . ARG A 1 98 ? 74.872 -15.522 -18.977 1.00 48.78 98 ARG A N 1
ATOM 799 C CA . ARG A 1 98 ? 75.632 -16.265 -19.992 1.00 48.78 98 ARG A CA 1
ATOM 800 C C . ARG A 1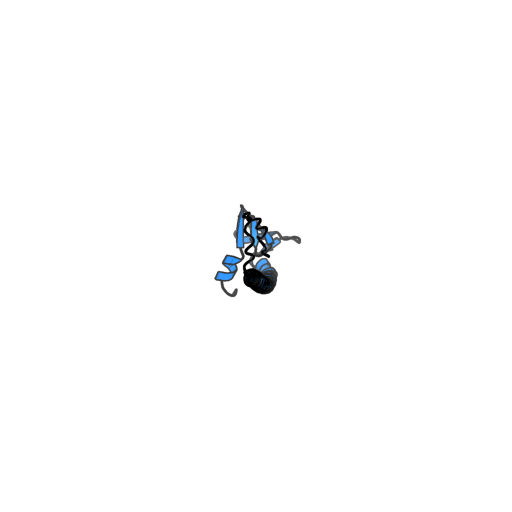 98 ? 77.168 -16.260 -19.908 1.00 48.78 98 ARG A C 1
ATOM 802 O O . ARG A 1 98 ? 77.818 -15.249 -20.147 1.00 48.78 98 ARG A O 1
ATOM 809 N N . ARG A 1 99 ? 77.723 -17.475 -19.813 1.00 44.72 99 ARG A N 1
ATOM 810 C CA . ARG A 1 99 ? 78.957 -17.856 -20.520 1.00 44.72 99 ARG A CA 1
ATOM 811 C C . ARG A 1 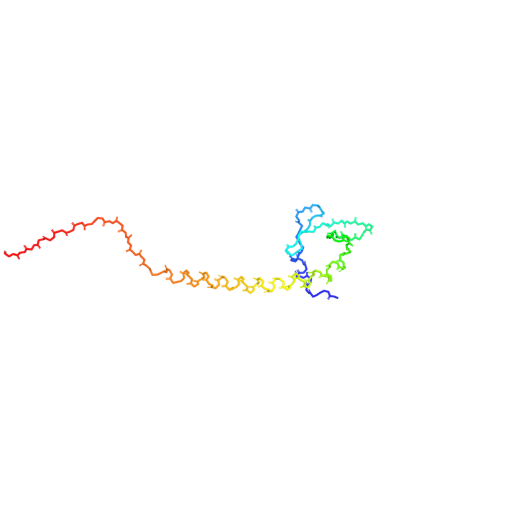99 ? 78.669 -17.948 -22.023 1.00 44.72 99 ARG A C 1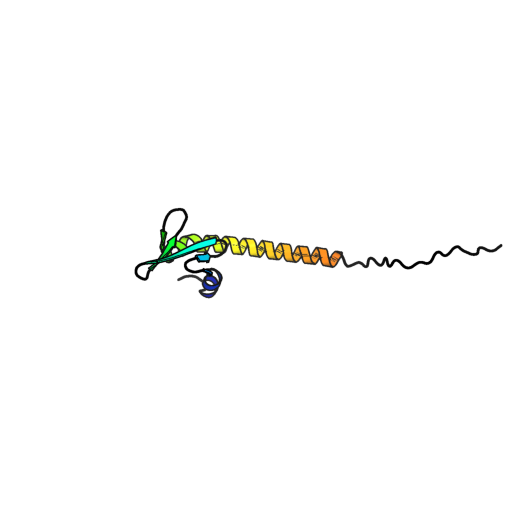
ATOM 813 O O . ARG A 1 99 ? 77.696 -18.590 -22.412 1.00 44.72 99 ARG A O 1
ATOM 820 N N . ALA A 1 100 ? 79.547 -17.379 -22.841 1.00 52.38 100 ALA A N 1
ATOM 821 C CA . ALA A 1 100 ? 79.703 -17.724 -24.249 1.00 52.38 100 ALA A CA 1
ATOM 822 C C . ALA A 1 100 ? 81.183 -18.044 -24.502 1.00 52.38 100 ALA A C 1
ATOM 824 O O . ALA A 1 100 ? 82.068 -17.297 -24.098 1.00 52.38 100 ALA A O 1
ATOM 825 N N . THR A 1 101 ? 81.420 -19.197 -25.114 1.00 52.50 101 THR A N 1
ATOM 826 C CA . THR A 1 101 ? 82.702 -19.709 -25.607 1.00 52.50 101 THR A CA 1
ATOM 827 C C . THR A 1 101 ? 82.991 -19.169 -27.008 1.00 52.50 101 THR A C 1
ATOM 829 O O . THR A 1 101 ? 82.107 -19.281 -27.859 1.00 52.50 101 THR A O 1
ATOM 832 N N . ARG A 1 102 ? 84.213 -18.701 -27.279 1.00 45.44 102 ARG A N 1
ATOM 833 C CA . ARG A 1 102 ? 85.173 -19.311 -28.221 1.00 45.44 102 ARG A CA 1
ATOM 834 C C . ARG A 1 102 ? 86.517 -18.596 -28.126 1.00 45.44 102 ARG A C 1
ATOM 836 O O . ARG A 1 102 ? 86.494 -17.358 -27.970 1.00 45.44 102 ARG A O 1
#

Organism: NCBI:txid151035

Radius of gyration: 28.87 Å; chains: 1; bounding box: 98×30×43 Å